Protein AF-A0A6A6ILW3-F1 (afdb_monomer)

Radius of gyration: 18.03 Å; Cα contacts (8 Å, |Δi|>4): 112; chains: 1; bounding box: 40×46×49 Å

Structure (mmCIF, N/CA/C/O backbone):
data_AF-A0A6A6ILW3-F1
#
_entry.id   AF-A0A6A6ILW3-F1
#
loop_
_atom_site.group_PDB
_atom_site.id
_atom_site.type_symbol
_atom_site.label_atom_id
_atom_site.label_alt_id
_atom_site.label_comp_id
_atom_site.label_asym_id
_atom_site.label_entity_id
_atom_site.label_seq_id
_atom_site.pdbx_PDB_ins_code
_atom_site.Cartn_x
_atom_site.Cartn_y
_atom_site.Cartn_z
_atom_site.occupancy
_atom_site.B_iso_or_equiv
_atom_site.auth_seq_id
_atom_site.auth_comp_id
_atom_site.auth_asym_id
_atom_site.auth_atom_id
_atom_site.pdbx_PDB_model_num
ATOM 1 N N . MET A 1 1 ? -18.120 23.545 0.508 1.00 64.06 1 MET A N 1
ATOM 2 C CA . MET A 1 1 ? -16.736 23.436 -0.009 1.00 64.06 1 MET A CA 1
ATOM 3 C C . MET A 1 1 ? -15.734 23.088 1.098 1.00 64.06 1 MET A C 1
ATOM 5 O O . MET A 1 1 ? -15.061 22.079 0.953 1.00 64.06 1 MET A O 1
ATOM 9 N N . ALA A 1 2 ? -15.693 23.820 2.222 1.00 67.75 2 ALA A N 1
ATOM 10 C CA . ALA A 1 2 ? -14.772 23.550 3.342 1.00 67.75 2 ALA A CA 1
ATOM 11 C C . ALA A 1 2 ? -14.897 22.137 3.959 1.00 67.75 2 ALA A C 1
ATOM 13 O O . ALA A 1 2 ? -13.891 21.455 4.116 1.00 67.75 2 ALA A O 1
ATOM 14 N N . LEU A 1 3 ? -16.120 21.648 4.215 1.00 69.56 3 LEU A N 1
ATOM 15 C CA . LEU A 1 3 ? -16.344 20.302 4.776 1.00 69.56 3 LEU A CA 1
ATOM 16 C C . LEU A 1 3 ? -15.754 19.183 3.898 1.00 69.56 3 LEU A C 1
ATOM 18 O O . LEU A 1 3 ? -15.078 18.291 4.391 1.00 69.56 3 LEU A O 1
ATOM 22 N N . GLN A 1 4 ? -15.919 19.276 2.577 1.00 69.06 4 GLN A N 1
ATOM 23 C CA . GLN A 1 4 ? -15.395 18.284 1.631 1.00 69.06 4 GLN A CA 1
ATOM 24 C C . GLN A 1 4 ? -13.858 18.278 1.564 1.00 69.06 4 GLN A C 1
ATOM 26 O O . GLN A 1 4 ? -13.253 17.262 1.228 1.00 69.06 4 GLN A O 1
ATOM 31 N N . GLN A 1 5 ? -13.213 19.405 1.869 1.00 71.06 5 GLN A N 1
ATOM 32 C CA . GLN A 1 5 ? -11.758 19.495 1.948 1.00 71.06 5 GLN A CA 1
ATOM 33 C C . GLN A 1 5 ? -11.234 18.832 3.227 1.00 71.06 5 GLN A C 1
ATOM 35 O O . GLN A 1 5 ? -10.249 18.099 3.161 1.00 71.06 5 GLN A O 1
ATOM 40 N N . THR A 1 6 ? -11.927 19.012 4.354 1.00 83.69 6 THR A N 1
ATOM 41 C CA . THR A 1 6 ? -11.611 18.338 5.621 1.00 83.69 6 THR A CA 1
ATOM 42 C C . THR A 1 6 ? -11.722 16.819 5.491 1.00 83.69 6 THR A C 1
ATOM 44 O O . THR A 1 6 ? -10.810 16.112 5.910 1.00 83.69 6 THR A O 1
ATOM 47 N N . GLU A 1 7 ? -12.759 16.320 4.813 1.00 83.69 7 GLU A N 1
ATOM 48 C CA . GLU A 1 7 ? -12.925 14.888 4.512 1.00 83.69 7 GLU A CA 1
ATOM 49 C C . GLU A 1 7 ? -11.784 14.337 3.640 1.00 83.69 7 GLU A C 1
ATOM 51 O O . GLU A 1 7 ? -11.180 13.309 3.945 1.00 83.69 7 GLU A O 1
ATOM 56 N N . LYS A 1 8 ? -11.402 15.044 2.567 1.00 86.31 8 LYS A N 1
ATOM 57 C CA . LYS A 1 8 ? -10.280 14.620 1.707 1.00 86.31 8 LYS A CA 1
ATOM 58 C C . LYS A 1 8 ? -8.962 14.555 2.475 1.00 86.31 8 LYS A C 1
ATOM 60 O O . LYS A 1 8 ? -8.232 13.572 2.361 1.00 86.31 8 LYS A O 1
ATOM 65 N N . LEU A 1 9 ? -8.662 15.587 3.263 1.00 91.25 9 LEU A N 1
ATOM 66 C CA . LEU A 1 9 ? -7.475 15.615 4.118 1.00 91.25 9 LEU A CA 1
ATOM 67 C C . LEU A 1 9 ? -7.523 14.496 5.160 1.00 91.25 9 LEU A C 1
ATOM 69 O O . LEU A 1 9 ? -6.494 13.881 5.441 1.00 91.25 9 LEU A O 1
ATOM 73 N N . HIS A 1 10 ? -8.714 14.183 5.677 1.00 91.56 10 HIS A N 1
ATOM 74 C CA . HIS A 1 10 ? -8.915 13.061 6.575 1.00 91.56 10 HIS A CA 1
ATOM 75 C C . HIS A 1 10 ? -8.514 11.739 5.903 1.00 91.56 10 HIS A C 1
ATOM 77 O O . HIS A 1 10 ? -7.642 11.043 6.423 1.00 91.56 10 HIS A O 1
ATOM 83 N N . HIS A 1 11 ? -9.048 11.416 4.725 1.00 91.06 11 HIS A N 1
ATOM 84 C CA . HIS A 1 11 ? -8.705 10.169 4.035 1.00 91.06 11 HIS A CA 1
ATOM 85 C C . HIS A 1 11 ? -7.231 10.096 3.620 1.00 91.06 11 HIS A C 1
ATOM 87 O O . HIS A 1 11 ? -6.593 9.070 3.839 1.00 91.06 11 HIS A O 1
ATOM 93 N N . LEU A 1 12 ? -6.650 11.181 3.098 1.00 93.19 12 LEU A N 1
ATOM 94 C CA . LEU A 1 12 ? -5.229 11.208 2.729 1.00 93.19 12 LEU A CA 1
ATOM 95 C C . LEU A 1 12 ? -4.319 10.968 3.936 1.00 93.19 12 LEU A C 1
ATOM 97 O O . LEU A 1 12 ? -3.371 10.188 3.857 1.00 93.19 12 LEU A O 1
ATOM 101 N N . TYR A 1 13 ? -4.633 11.591 5.073 1.00 96.31 13 TYR A N 1
ATOM 102 C CA . TYR A 1 13 ? -3.889 11.354 6.302 1.00 96.31 13 TYR A CA 1
ATOM 103 C C . TYR A 1 13 ? -4.077 9.919 6.815 1.00 96.31 13 TYR A C 1
ATOM 105 O O . TYR A 1 13 ? -3.120 9.319 7.296 1.00 96.31 13 TYR A O 1
ATOM 113 N N . THR A 1 14 ? -5.264 9.323 6.649 1.00 96.44 14 THR A N 1
ATOM 114 C CA . THR A 1 14 ? -5.495 7.900 6.955 1.00 96.44 14 THR A CA 1
ATOM 115 C C . THR A 1 14 ? -4.605 6.989 6.109 1.00 96.44 14 THR A C 1
ATOM 117 O O . THR A 1 14 ? -3.953 6.105 6.659 1.00 96.44 14 THR A O 1
ATOM 120 N N . LEU A 1 15 ? -4.530 7.220 4.793 1.00 95.31 15 LEU A N 1
ATOM 121 C CA . LEU A 1 15 ? -3.664 6.449 3.892 1.00 95.31 15 LEU A CA 1
ATOM 122 C C . LEU A 1 15 ? -2.189 6.582 4.285 1.00 95.31 15 LEU A C 1
ATOM 124 O O . LEU A 1 15 ? -1.468 5.588 4.350 1.00 95.31 15 LEU A O 1
ATOM 128 N N . TYR A 1 16 ? -1.752 7.795 4.628 1.00 96.19 16 TYR A N 1
ATOM 129 C CA . TYR A 1 16 ? -0.412 8.012 5.167 1.00 96.19 16 TYR A CA 1
ATOM 130 C C . TYR A 1 16 ? -0.172 7.196 6.446 1.00 96.19 16 TYR A C 1
ATOM 132 O O . TYR A 1 16 ? 0.848 6.513 6.547 1.00 96.19 16 TYR A O 1
ATOM 140 N N . LEU A 1 17 ? -1.109 7.223 7.402 1.00 97.56 17 LEU A N 1
ATOM 141 C CA . LEU A 1 17 ? -0.987 6.499 8.668 1.00 97.56 17 LEU A CA 1
ATOM 142 C C . LEU A 1 17 ? -0.904 4.981 8.489 1.00 97.56 17 LEU A C 1
ATOM 144 O O . LEU A 1 17 ? -0.173 4.353 9.255 1.00 97.56 17 LEU A O 1
ATOM 148 N N . PHE A 1 18 ? -1.579 4.407 7.485 1.00 97.62 18 PHE A N 1
ATOM 149 C CA . PHE A 1 18 ? -1.435 2.985 7.155 1.00 97.62 18 PHE A CA 1
ATOM 150 C C . PHE A 1 18 ? 0.019 2.624 6.848 1.00 97.62 18 PHE A C 1
ATOM 152 O O . PHE A 1 18 ? 0.523 1.657 7.405 1.00 97.62 18 PHE A O 1
ATOM 159 N N . THR A 1 19 ? 0.702 3.441 6.042 1.00 96.81 19 THR A N 1
ATOM 160 C CA . THR A 1 19 ? 2.069 3.163 5.559 1.00 96.81 19 THR A CA 1
ATOM 161 C C . THR A 1 19 ? 3.185 3.808 6.384 1.00 96.81 19 THR A C 1
ATOM 163 O O . THR A 1 19 ? 4.363 3.634 6.080 1.00 96.81 19 THR A O 1
ATOM 166 N N . LYS A 1 20 ? 2.855 4.596 7.417 1.00 96.12 20 LYS A N 1
ATOM 167 C CA . LYS A 1 20 ? 3.811 5.473 8.118 1.00 96.12 20 LYS A CA 1
ATOM 168 C C . LYS A 1 20 ? 5.032 4.727 8.668 1.00 96.12 20 LYS A C 1
ATOM 170 O O . LYS A 1 20 ? 6.140 5.258 8.593 1.00 96.12 20 LYS A O 1
ATOM 175 N N . SER A 1 21 ? 4.844 3.537 9.245 1.00 94.12 21 SER A N 1
ATOM 176 C CA . SER A 1 21 ? 5.957 2.721 9.759 1.00 94.12 21 SER A CA 1
ATOM 177 C C . SER A 1 21 ? 6.868 2.213 8.645 1.00 94.12 21 SER A C 1
ATOM 179 O O . SER A 1 21 ? 8.069 2.056 8.851 1.00 94.12 21 SER A O 1
ATOM 181 N N . ASP A 1 22 ? 6.300 2.026 7.459 1.00 94.38 22 ASP A N 1
ATOM 182 C CA . ASP A 1 22 ? 6.896 1.249 6.379 1.00 94.38 22 ASP A CA 1
ATOM 183 C C . ASP A 1 22 ? 7.645 2.117 5.373 1.00 94.38 22 ASP A C 1
ATOM 185 O O . ASP A 1 22 ? 8.391 1.619 4.532 1.00 94.38 22 ASP A O 1
ATOM 189 N N . ILE A 1 23 ? 7.536 3.442 5.511 1.00 90.00 23 ILE A N 1
ATOM 190 C CA . ILE A 1 23 ? 8.342 4.399 4.750 1.00 90.00 23 ILE A CA 1
ATOM 191 C C . ILE A 1 23 ? 9.833 4.067 4.893 1.00 90.00 23 ILE A C 1
ATOM 193 O O . ILE A 1 23 ? 10.562 4.038 3.903 1.00 90.00 23 ILE A O 1
ATOM 197 N N . LYS A 1 24 ? 10.286 3.789 6.121 1.00 86.94 24 LYS A N 1
ATOM 198 C CA . LYS A 1 24 ? 11.698 3.494 6.401 1.00 86.94 24 LYS A CA 1
ATOM 199 C C . LYS A 1 24 ? 12.057 2.027 6.183 1.00 86.94 24 LYS A C 1
ATOM 201 O O . LYS A 1 24 ? 13.183 1.751 5.787 1.00 86.94 24 LYS A O 1
ATOM 206 N N . THR A 1 25 ? 11.139 1.103 6.461 1.00 89.56 25 THR A N 1
ATOM 207 C CA . THR A 1 25 ? 11.435 -0.339 6.458 1.00 89.56 25 THR A CA 1
ATOM 208 C C . THR A 1 25 ? 11.164 -1.014 5.116 1.00 89.56 25 THR A C 1
ATOM 210 O O . THR A 1 25 ? 11.788 -2.028 4.830 1.00 89.56 25 THR A O 1
ATOM 213 N N . VAL A 1 26 ? 10.284 -0.454 4.280 1.00 90.44 26 VAL A N 1
ATOM 214 C CA . VAL A 1 26 ? 9.881 -1.040 2.993 1.00 90.44 26 VAL A CA 1
ATOM 215 C C . VAL A 1 26 ? 10.143 -0.076 1.844 1.00 90.44 26 VAL A C 1
ATOM 217 O O . VAL A 1 26 ? 10.926 -0.391 0.954 1.00 90.44 26 VAL A O 1
ATOM 220 N N . ILE A 1 27 ? 9.539 1.116 1.863 1.00 87.75 27 ILE A N 1
ATOM 221 C CA . ILE A 1 27 ? 9.576 2.027 0.708 1.00 87.75 27 ILE A CA 1
ATOM 222 C C . ILE A 1 27 ? 11.012 2.461 0.404 1.00 87.75 27 ILE A C 1
ATOM 224 O O . ILE A 1 27 ? 11.453 2.362 -0.739 1.00 87.75 27 ILE A O 1
ATOM 228 N N . PHE A 1 28 ? 11.761 2.910 1.414 1.00 87.69 28 PHE A N 1
ATOM 229 C CA . PHE A 1 28 ? 13.135 3.361 1.210 1.00 87.69 28 PHE A CA 1
ATOM 230 C C . PHE A 1 28 ? 14.056 2.248 0.661 1.00 87.69 28 PHE A C 1
ATOM 232 O O . PHE A 1 28 ? 14.654 2.473 -0.394 1.00 87.69 28 PHE A O 1
ATOM 239 N N . PRO A 1 29 ? 14.135 1.040 1.262 1.00 88.75 29 PRO A N 1
ATOM 240 C CA . PRO A 1 29 ? 14.913 -0.062 0.690 1.00 88.75 29 PRO A CA 1
ATOM 241 C C . PRO A 1 29 ? 14.497 -0.446 -0.735 1.00 88.75 29 PRO A C 1
ATOM 243 O O . PRO A 1 29 ? 15.360 -0.674 -1.579 1.00 88.75 29 PRO A O 1
ATOM 246 N N . GLN A 1 30 ? 13.193 -0.470 -1.029 1.00 89.19 30 GLN A N 1
ATOM 247 C CA . GLN A 1 30 ? 12.680 -0.794 -2.364 1.00 89.19 30 GLN A CA 1
ATOM 248 C C . GLN A 1 30 ? 13.096 0.250 -3.409 1.00 89.19 30 GLN A C 1
ATOM 250 O O . GLN A 1 30 ? 13.501 -0.112 -4.511 1.00 89.19 30 GLN A O 1
ATOM 255 N N . ILE A 1 31 ? 13.069 1.542 -3.065 1.00 85.69 31 ILE A N 1
ATOM 256 C CA . ILE A 1 31 ? 13.552 2.608 -3.955 1.00 85.69 31 ILE A CA 1
ATOM 257 C C . ILE A 1 31 ? 15.055 2.462 -4.203 1.00 85.69 31 ILE A C 1
ATOM 259 O O . ILE A 1 31 ? 15.486 2.532 -5.351 1.00 85.69 31 ILE A O 1
ATOM 263 N N . VAL A 1 32 ? 15.857 2.219 -3.161 1.00 88.06 32 VAL A N 1
ATOM 264 C CA . VAL A 1 32 ? 17.308 2.004 -3.308 1.00 88.06 32 VAL A CA 1
ATOM 265 C C . VAL A 1 32 ? 17.589 0.805 -4.219 1.00 88.06 32 VAL A C 1
ATOM 267 O O . VAL A 1 32 ? 18.418 0.901 -5.124 1.00 88.06 32 VAL A O 1
ATOM 270 N N . PHE A 1 33 ? 16.860 -0.296 -4.034 1.00 86.44 33 PHE A N 1
ATOM 271 C CA . PHE A 1 33 ? 16.968 -1.481 -4.879 1.00 86.44 33 PHE A CA 1
ATOM 272 C C . PHE A 1 33 ? 16.569 -1.204 -6.337 1.00 86.44 33 PHE A C 1
ATOM 274 O O . PHE A 1 33 ? 17.267 -1.629 -7.259 1.00 86.44 33 PHE A O 1
ATOM 281 N N . ALA A 1 34 ? 15.489 -0.451 -6.563 1.00 83.69 34 ALA A N 1
ATOM 282 C CA . ALA A 1 34 ? 15.041 -0.064 -7.898 1.00 83.69 34 ALA A CA 1
ATOM 283 C C . ALA A 1 34 ? 16.062 0.838 -8.609 1.00 83.69 34 ALA A C 1
ATOM 285 O O . ALA A 1 34 ? 16.346 0.630 -9.787 1.00 83.69 34 ALA A O 1
ATOM 286 N N . ILE A 1 35 ? 16.656 1.796 -7.888 1.00 82.94 35 ILE A N 1
ATOM 287 C CA . ILE A 1 35 ? 17.749 2.636 -8.394 1.00 82.94 35 ILE A CA 1
ATOM 288 C C . ILE A 1 35 ? 18.942 1.758 -8.774 1.00 82.94 35 ILE A C 1
ATOM 290 O O . ILE A 1 35 ? 19.424 1.840 -9.900 1.00 82.94 35 ILE A O 1
ATOM 294 N N . SER A 1 36 ? 19.389 0.885 -7.866 1.00 84.56 36 SER A N 1
ATOM 295 C CA . SER A 1 36 ? 20.507 -0.026 -8.127 1.00 84.56 36 SER A CA 1
ATOM 296 C C . SER A 1 36 ? 20.250 -0.883 -9.368 1.00 84.56 36 SER A C 1
ATOM 298 O O . SER A 1 36 ? 21.082 -0.908 -10.269 1.00 84.56 36 SER A O 1
ATOM 300 N N . SER A 1 37 ? 19.058 -1.475 -9.478 1.00 81.50 37 SER A N 1
ATOM 301 C CA . SER A 1 37 ? 18.645 -2.278 -10.634 1.00 81.50 37 SER A CA 1
ATOM 302 C C . SER A 1 37 ? 18.583 -1.471 -11.934 1.00 81.50 37 SER A C 1
ATOM 304 O O . SER A 1 37 ? 18.859 -2.002 -13.005 1.00 81.50 37 SER A O 1
ATOM 306 N N . ALA A 1 38 ? 18.234 -0.184 -11.877 1.00 75.81 38 ALA A N 1
ATOM 307 C CA . ALA A 1 38 ? 18.252 0.675 -13.056 1.00 75.81 38 ALA A CA 1
ATOM 308 C C . ALA A 1 38 ? 19.684 0.935 -13.555 1.00 75.81 38 ALA A C 1
ATOM 310 O O . ALA A 1 38 ? 19.904 0.946 -14.763 1.00 75.81 38 ALA A O 1
ATOM 311 N N . PHE A 1 39 ? 20.653 1.096 -12.646 1.00 74.69 39 PHE A N 1
ATOM 312 C CA . PHE A 1 39 ? 22.057 1.348 -12.993 1.00 74.69 39 PHE A CA 1
ATOM 313 C C . PHE A 1 39 ? 22.837 0.092 -13.391 1.00 74.69 39 PHE A C 1
ATOM 315 O O . PHE A 1 39 ? 23.758 0.183 -14.197 1.00 74.69 39 PHE A O 1
ATOM 322 N N . THR A 1 40 ? 22.495 -1.073 -12.841 1.00 78.56 40 THR A N 1
ATOM 323 C CA . THR A 1 40 ? 23.206 -2.333 -13.120 1.00 78.56 40 THR A CA 1
ATOM 324 C C . THR A 1 40 ? 22.616 -3.123 -14.286 1.00 78.56 40 THR A C 1
ATOM 326 O O . THR A 1 40 ? 23.139 -4.177 -14.631 1.00 78.56 40 THR A O 1
ATOM 329 N N . GLY A 1 41 ? 21.512 -2.654 -14.877 1.00 71.31 41 GLY A N 1
ATOM 330 C CA . GLY A 1 41 ? 20.727 -3.426 -15.844 1.00 71.31 41 GLY A CA 1
ATOM 331 C C . GLY A 1 41 ? 19.756 -4.421 -15.192 1.00 71.31 41 GLY A C 1
ATOM 332 O O . GLY A 1 41 ? 18.916 -4.989 -15.890 1.00 71.31 41 GLY A O 1
ATOM 333 N N . GLY A 1 42 ? 19.790 -4.567 -13.863 1.00 75.88 42 GLY A N 1
ATOM 334 C CA . GLY A 1 42 ? 18.872 -5.405 -13.095 1.00 75.88 42 GLY A CA 1
ATOM 335 C C . GLY A 1 42 ? 19.042 -6.885 -13.433 1.00 75.88 42 GLY A C 1
ATOM 336 O O . GLY A 1 42 ? 20.154 -7.357 -13.637 1.00 75.88 42 GLY A O 1
ATOM 337 N N . PHE A 1 43 ? 17.929 -7.617 -13.511 1.00 70.69 43 PHE A N 1
ATOM 338 C CA . PHE A 1 43 ? 17.906 -9.033 -13.909 1.00 70.69 43 PHE A CA 1
ATOM 339 C C . PHE A 1 43 ? 17.671 -9.235 -15.416 1.00 70.69 43 PHE A C 1
ATOM 341 O O . PHE A 1 43 ? 17.136 -10.264 -15.822 1.00 70.69 43 PHE A O 1
ATOM 348 N N . ARG A 1 44 ? 18.001 -8.238 -16.245 1.00 69.94 44 ARG A N 1
ATOM 349 C CA . ARG A 1 44 ? 17.847 -8.340 -17.702 1.00 69.94 44 ARG A CA 1
ATOM 350 C C . ARG A 1 44 ? 18.949 -9.199 -18.304 1.00 69.94 44 ARG A C 1
ATOM 352 O O . ARG A 1 44 ? 20.070 -9.227 -17.793 1.00 69.94 44 ARG A O 1
ATOM 359 N N . ALA A 1 45 ? 18.638 -9.864 -19.411 1.00 69.69 45 ALA A N 1
ATOM 360 C CA . ALA A 1 45 ? 19.664 -10.537 -20.189 1.00 69.69 45 ALA A CA 1
ATOM 361 C C . ALA A 1 45 ? 20.602 -9.487 -20.839 1.00 69.69 45 ALA A C 1
ATOM 363 O O . ALA A 1 45 ? 20.154 -8.373 -21.133 1.00 69.69 45 ALA A O 1
ATOM 364 N N . PRO A 1 46 ? 21.905 -9.779 -21.031 1.00 64.88 46 PRO A N 1
ATOM 365 C CA . PRO A 1 46 ? 22.877 -8.804 -21.544 1.00 64.88 46 PRO A CA 1
ATOM 366 C C . PRO A 1 46 ? 22.494 -8.173 -22.893 1.00 64.88 46 PRO A C 1
ATOM 368 O O . PRO A 1 46 ? 22.835 -7.028 -23.172 1.00 64.88 46 PRO A O 1
ATOM 371 N N . ASP A 1 47 ? 21.759 -8.914 -23.714 1.00 70.69 47 ASP A N 1
ATOM 372 C CA . ASP A 1 47 ? 21.218 -8.541 -25.020 1.00 70.69 47 ASP A CA 1
ATOM 373 C C . ASP A 1 47 ? 20.000 -7.598 -24.953 1.00 70.69 47 ASP A C 1
ATOM 375 O O . ASP A 1 47 ? 19.652 -6.963 -25.948 1.00 70.69 47 ASP A O 1
ATOM 379 N N . GLU A 1 48 ? 19.388 -7.428 -23.779 1.00 66.12 48 GLU A N 1
ATOM 380 C CA . GLU A 1 48 ? 18.242 -6.536 -23.549 1.00 66.12 48 GLU A CA 1
ATOM 381 C C . GLU A 1 48 ? 18.636 -5.163 -22.975 1.00 66.12 48 GLU A C 1
ATOM 383 O O . GLU A 1 48 ? 17.770 -4.304 -22.756 1.00 66.12 48 GLU A O 1
ATOM 388 N N . ILE A 1 49 ? 19.930 -4.926 -22.722 1.00 62.94 49 ILE A N 1
ATOM 389 C CA . ILE A 1 49 ? 20.428 -3.655 -22.184 1.00 62.94 49 ILE A CA 1
ATOM 390 C C . ILE A 1 49 ? 20.358 -2.588 -23.284 1.00 62.94 49 ILE A C 1
ATOM 392 O O . ILE A 1 49 ? 21.272 -2.403 -24.084 1.00 62.94 49 ILE A O 1
ATOM 396 N N . ARG A 1 50 ? 19.237 -1.867 -23.333 1.00 61.50 50 ARG A N 1
ATOM 397 C CA . ARG A 1 50 ? 19.081 -0.667 -24.160 1.00 61.50 50 ARG A CA 1
ATOM 398 C C . ARG A 1 50 ? 19.666 0.543 -23.441 1.00 61.50 50 ARG A C 1
ATOM 400 O O . ARG A 1 50 ? 19.345 0.769 -22.277 1.00 61.50 50 ARG A O 1
ATOM 407 N N . ASP A 1 51 ? 20.442 1.353 -24.160 1.00 61.84 51 ASP A N 1
ATOM 408 C CA . ASP A 1 51 ? 20.857 2.678 -23.692 1.00 61.84 51 ASP A CA 1
ATOM 409 C C . ASP A 1 51 ? 19.614 3.576 -23.584 1.00 61.84 51 ASP A C 1
ATOM 411 O O . ASP A 1 51 ? 19.027 4.008 -24.580 1.00 61.84 51 ASP A O 1
ATOM 415 N N . GLN A 1 52 ? 19.121 3.744 -22.361 1.00 62.88 52 GLN A N 1
ATOM 416 C CA . GLN A 1 52 ? 17.914 4.500 -22.059 1.00 62.88 52 GLN A CA 1
ATOM 417 C C . GLN A 1 52 ? 18.318 5.781 -21.329 1.00 62.88 52 GLN A C 1
ATOM 419 O O . GLN A 1 52 ? 18.832 5.742 -20.215 1.00 62.88 52 GLN A O 1
ATOM 424 N N . GLY A 1 53 ? 18.082 6.931 -21.969 1.00 63.75 53 GLY A N 1
ATOM 425 C CA . GLY A 1 53 ? 18.456 8.242 -21.434 1.00 63.75 53 GLY A CA 1
ATOM 426 C C . GLY A 1 53 ? 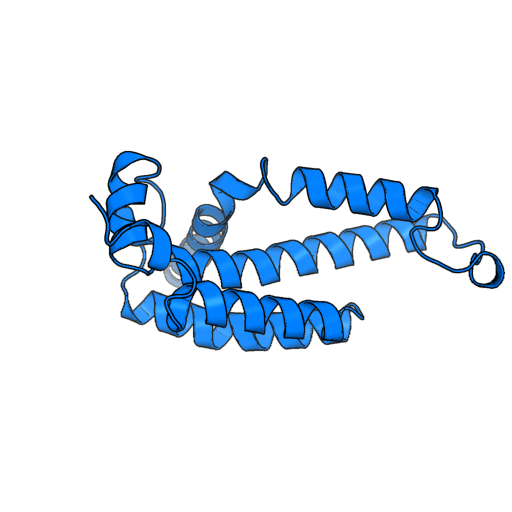17.813 8.574 -20.077 1.00 63.75 53 GLY A C 1
ATOM 427 O O . GLY A 1 53 ? 16.811 7.990 -19.671 1.00 63.75 53 GLY A O 1
ATOM 428 N N . GLN A 1 54 ? 18.354 9.578 -19.382 1.00 62.97 54 GLN A N 1
ATOM 429 C CA . GLN A 1 54 ? 18.015 9.932 -17.989 1.00 62.97 54 GLN A CA 1
ATOM 430 C C . GLN A 1 54 ? 16.509 10.126 -17.701 1.00 62.97 54 GLN A C 1
ATOM 432 O O . GLN A 1 54 ? 16.036 9.771 -16.621 1.00 62.97 54 GLN A O 1
ATOM 437 N N . GLY A 1 55 ? 15.728 10.640 -18.660 1.00 66.94 55 GLY A N 1
ATOM 438 C CA . GLY A 1 55 ? 14.274 10.800 -18.508 1.00 66.94 55 GLY A CA 1
ATOM 439 C C . GLY A 1 55 ? 13.520 9.474 -18.329 1.00 66.94 55 GLY A C 1
ATOM 440 O O . GLY A 1 55 ? 12.507 9.423 -17.630 1.00 66.94 55 GLY A O 1
ATOM 441 N N . PHE A 1 56 ? 14.043 8.382 -18.892 1.00 73.88 56 PHE A N 1
ATOM 442 C CA . PHE A 1 56 ? 13.492 7.041 -18.711 1.00 73.88 56 PHE A CA 1
ATOM 443 C C . PHE A 1 56 ? 13.674 6.546 -17.268 1.00 73.88 56 PHE A C 1
ATOM 445 O O . PHE A 1 56 ? 12.748 5.974 -16.691 1.00 73.88 56 PHE A O 1
ATOM 452 N N . ALA A 1 57 ? 14.830 6.822 -16.655 1.00 76.56 57 ALA A N 1
ATOM 453 C CA . ALA A 1 57 ? 15.133 6.406 -15.286 1.00 76.56 57 ALA A CA 1
ATOM 454 C C . ALA A 1 57 ? 14.186 7.054 -14.263 1.00 76.56 57 ALA A C 1
ATOM 456 O O . ALA A 1 57 ? 13.650 6.368 -13.394 1.00 76.56 57 ALA A O 1
ATOM 457 N N . PHE A 1 58 ? 13.903 8.355 -14.399 1.00 82.25 58 PHE A N 1
ATOM 458 C CA . PHE A 1 58 ? 12.959 9.039 -13.509 1.00 82.25 58 PHE A CA 1
ATOM 459 C C . PHE A 1 58 ? 11.541 8.462 -13.617 1.00 82.25 58 PHE A C 1
ATOM 461 O O . PHE A 1 58 ? 10.907 8.170 -12.603 1.00 82.25 58 PHE A O 1
ATOM 468 N N . ALA A 1 59 ? 11.053 8.241 -14.842 1.00 84.62 59 ALA A N 1
ATOM 469 C CA . ALA A 1 59 ? 9.736 7.651 -15.061 1.00 84.62 59 ALA A CA 1
ATOM 470 C C . ALA A 1 59 ? 9.643 6.223 -14.495 1.00 84.62 59 ALA A C 1
ATOM 472 O O . ALA A 1 59 ? 8.621 5.860 -13.912 1.00 84.62 59 ALA A O 1
ATOM 473 N N . ALA A 1 60 ? 10.705 5.422 -14.627 1.00 82.62 60 ALA A N 1
ATOM 474 C CA . ALA A 1 60 ? 10.773 4.081 -14.051 1.00 82.62 60 ALA A C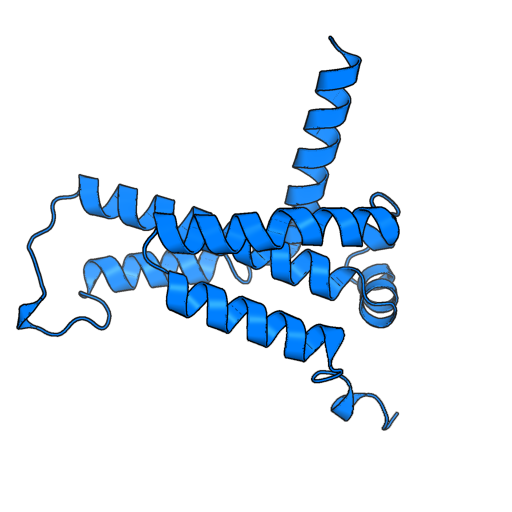A 1
ATOM 475 C C . ALA A 1 60 ? 10.721 4.113 -12.514 1.00 82.62 60 ALA A C 1
ATOM 477 O O . ALA A 1 60 ? 9.951 3.364 -11.914 1.00 82.62 60 ALA A O 1
ATOM 478 N N . LEU A 1 61 ? 11.466 5.023 -11.878 1.00 84.75 61 LEU A N 1
ATOM 479 C CA . LEU A 1 61 ? 11.449 5.194 -10.423 1.00 84.75 61 LEU A CA 1
ATOM 480 C C . LEU A 1 61 ? 10.091 5.673 -9.909 1.00 84.75 61 LEU A C 1
ATOM 482 O O . LEU A 1 61 ? 9.596 5.145 -8.916 1.00 84.75 61 LEU A O 1
ATOM 486 N N . ALA A 1 62 ? 9.454 6.622 -10.598 1.00 89.44 62 ALA A N 1
ATOM 487 C CA . ALA A 1 62 ? 8.120 7.093 -10.239 1.00 89.44 62 ALA A CA 1
ATOM 488 C C . ALA A 1 62 ? 7.072 5.971 -10.340 1.00 89.44 62 ALA A C 1
ATOM 490 O O . ALA A 1 62 ? 6.251 5.810 -9.437 1.00 89.44 62 ALA A O 1
ATOM 491 N N . LYS A 1 63 ? 7.132 5.153 -11.402 1.00 90.31 63 LYS A N 1
ATOM 492 C CA . LYS A 1 63 ? 6.274 3.968 -11.563 1.00 90.31 63 LYS A CA 1
ATOM 493 C C . LYS A 1 63 ? 6.498 2.945 -10.451 1.00 90.31 63 LYS A C 1
ATOM 495 O O . LYS A 1 63 ? 5.524 2.471 -9.874 1.00 90.31 63 LYS A O 1
ATOM 500 N N . ALA A 1 64 ? 7.756 2.640 -10.126 1.00 88.94 64 ALA A N 1
ATOM 501 C CA . ALA A 1 64 ? 8.100 1.708 -9.055 1.00 88.94 64 ALA A CA 1
ATOM 502 C C . ALA A 1 64 ? 7.612 2.212 -7.688 1.00 88.94 64 ALA A C 1
ATOM 504 O O . ALA A 1 64 ? 6.970 1.465 -6.957 1.00 88.94 64 ALA A O 1
ATOM 505 N N . ALA A 1 65 ? 7.838 3.489 -7.367 1.00 90.75 65 ALA A N 1
ATOM 506 C CA . ALA A 1 65 ? 7.388 4.089 -6.113 1.00 90.75 65 ALA A CA 1
ATOM 507 C C . ALA A 1 65 ? 5.856 4.080 -5.979 1.00 90.75 65 ALA A C 1
ATOM 509 O O . ALA A 1 65 ? 5.338 3.724 -4.921 1.00 90.75 65 ALA A O 1
ATOM 510 N N . LEU A 1 66 ? 5.130 4.418 -7.054 1.00 93.44 66 LEU A N 1
ATOM 511 C CA . LEU A 1 66 ? 3.668 4.340 -7.084 1.00 93.44 66 LEU A CA 1
ATOM 512 C C . LEU A 1 66 ? 3.186 2.903 -6.862 1.00 93.44 66 LEU A C 1
ATOM 514 O O . LEU A 1 66 ? 2.307 2.672 -6.035 1.00 93.44 66 LEU A O 1
ATOM 518 N N . TRP A 1 67 ? 3.773 1.946 -7.584 1.00 94.94 67 TRP A N 1
ATOM 519 C CA . TRP A 1 67 ? 3.414 0.536 -7.479 1.00 94.94 67 TRP A CA 1
ATOM 520 C C . TRP A 1 67 ? 3.637 -0.006 -6.066 1.00 94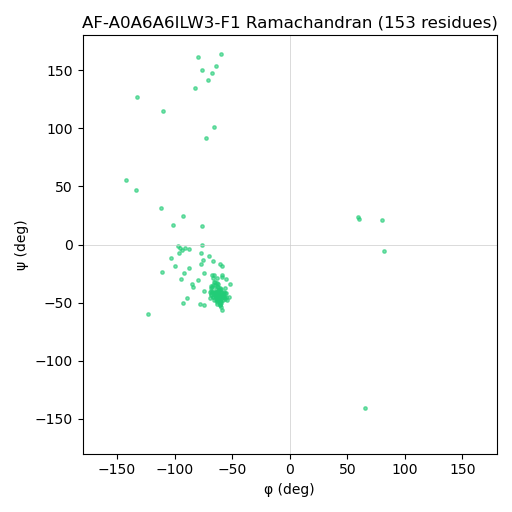.94 67 TRP A C 1
ATOM 522 O O . TRP A 1 67 ? 2.699 -0.545 -5.486 1.00 94.94 67 TRP A O 1
ATOM 532 N N . VAL A 1 68 ? 4.825 0.220 -5.487 1.00 94.12 68 VAL A N 1
ATOM 533 C CA . VAL A 1 68 ? 5.157 -0.181 -4.109 1.00 94.12 68 VAL A CA 1
ATOM 534 C C . VAL A 1 68 ? 4.180 0.434 -3.115 1.00 94.12 68 VAL A C 1
ATOM 536 O O . VAL A 1 68 ? 3.701 -0.257 -2.225 1.00 94.12 68 VAL A O 1
ATOM 539 N N . TRP A 1 69 ? 3.860 1.723 -3.242 1.00 95.50 69 TRP A N 1
ATOM 540 C CA . TRP A 1 69 ? 2.976 2.378 -2.281 1.00 95.50 69 TRP A CA 1
ATOM 541 C C . TRP A 1 69 ? 1.538 1.841 -2.341 1.00 95.50 69 TRP A C 1
ATOM 543 O O . TRP A 1 69 ? 0.927 1.609 -1.298 1.00 95.50 69 TRP A O 1
ATOM 553 N N . VAL A 1 70 ? 1.002 1.589 -3.540 1.00 96.38 70 VAL A N 1
ATOM 554 C CA . VAL A 1 70 ? -0.359 1.052 -3.705 1.00 96.38 70 VAL A CA 1
ATOM 555 C C . VAL A 1 70 ? -0.461 -0.395 -3.213 1.00 96.38 70 VAL A C 1
ATOM 557 O O . VAL A 1 70 ? -1.421 -0.731 -2.519 1.00 96.38 70 VAL A O 1
ATOM 560 N N . THR A 1 71 ? 0.512 -1.255 -3.523 1.00 96.62 71 THR A N 1
ATOM 561 C CA . THR A 1 71 ? 0.514 -2.643 -3.026 1.00 96.62 71 THR A CA 1
ATOM 562 C C . THR A 1 71 ? 0.722 -2.695 -1.512 1.00 96.62 71 THR A C 1
ATOM 564 O O . THR A 1 71 ? 0.042 -3.457 -0.827 1.00 96.62 71 THR A O 1
ATOM 567 N N . LEU A 1 72 ? 1.556 -1.812 -0.960 1.00 96.56 72 LEU A N 1
ATOM 568 C CA . LEU A 1 72 ? 1.752 -1.669 0.482 1.00 96.56 72 LEU A CA 1
ATOM 569 C C . LEU A 1 72 ? 0.494 -1.181 1.211 1.00 96.56 72 LEU A C 1
ATOM 571 O O . LEU A 1 72 ? 0.263 -1.570 2.351 1.00 96.56 72 LEU A O 1
ATOM 575 N N . LEU A 1 73 ? -0.340 -0.349 0.579 1.00 97.69 73 LEU A N 1
ATOM 576 C CA . LEU A 1 73 ? -1.647 0.011 1.133 1.00 97.69 73 LEU A CA 1
ATOM 577 C C . LEU A 1 73 ? -2.584 -1.201 1.210 1.00 97.69 73 LEU A C 1
ATOM 579 O O . LEU A 1 73 ? -3.265 -1.365 2.220 1.00 97.69 73 LEU A O 1
ATOM 583 N N . VAL A 1 74 ? -2.613 -2.056 0.180 1.00 98.12 74 VAL A N 1
ATOM 584 C CA . VAL A 1 74 ? -3.408 -3.299 0.206 1.00 98.12 74 VAL A CA 1
ATOM 585 C C . VAL A 1 74 ? -2.966 -4.190 1.363 1.00 98.12 74 VAL A C 1
ATOM 587 O O . VAL A 1 74 ? -3.804 -4.614 2.154 1.00 98.12 74 VAL A O 1
ATOM 590 N N . GLU A 1 75 ? -1.663 -4.439 1.479 1.00 97.25 75 GLU A N 1
ATOM 591 C CA . GLU A 1 75 ? -1.094 -5.280 2.534 1.00 97.25 75 GLU A CA 1
ATOM 592 C C . GLU A 1 75 ? -1.378 -4.710 3.927 1.00 97.25 75 GLU A C 1
ATOM 594 O O . GLU A 1 75 ? -1.936 -5.413 4.768 1.00 97.25 75 GLU A O 1
ATOM 599 N N . ASN A 1 76 ? -1.127 -3.417 4.140 1.00 97.62 76 ASN A N 1
ATOM 600 C CA . ASN A 1 76 ? -1.308 -2.799 5.447 1.00 97.62 76 ASN A CA 1
ATOM 601 C C . ASN A 1 76 ? -2.765 -2.781 5.894 1.00 97.62 76 ASN A C 1
ATOM 603 O O . ASN A 1 76 ? -3.054 -3.086 7.048 1.00 97.62 76 ASN A O 1
ATOM 607 N N . VAL A 1 77 ? -3.705 -2.426 5.012 1.00 97.94 77 VAL A N 1
ATOM 608 C CA . VAL A 1 77 ? -5.126 -2.482 5.379 1.00 97.94 77 VAL A CA 1
ATOM 609 C C . VAL A 1 77 ? -5.539 -3.932 5.628 1.00 97.94 77 VAL A C 1
ATOM 611 O O . VAL A 1 77 ? -6.350 -4.190 6.519 1.00 97.94 77 VAL A O 1
ATOM 614 N N . ALA A 1 78 ? -4.978 -4.885 4.876 1.00 96.75 78 ALA A N 1
ATOM 615 C CA . ALA A 1 78 ? -5.312 -6.288 5.036 1.00 96.75 78 ALA A CA 1
ATOM 616 C C . ALA A 1 78 ? -4.815 -6.893 6.346 1.00 96.75 78 ALA A C 1
ATOM 618 O O . ALA A 1 78 ? -5.564 -7.621 6.990 1.00 96.75 78 ALA A O 1
ATOM 619 N N . ASN A 1 79 ? -3.603 -6.545 6.755 1.00 96.31 79 ASN A N 1
ATOM 620 C CA . ASN A 1 79 ? -3.009 -7.016 7.991 1.00 96.31 79 ASN A CA 1
ATOM 621 C C . ASN A 1 79 ? -3.565 -6.276 9.213 1.00 96.31 79 ASN A C 1
ATOM 623 O O . ASN A 1 79 ? -4.080 -6.891 10.141 1.00 96.31 79 ASN A O 1
ATOM 627 N N . GLN A 1 80 ? -3.567 -4.940 9.193 1.00 96.50 80 GLN A N 1
ATOM 628 C CA . GLN A 1 80 ? -3.919 -4.132 10.368 1.00 96.50 80 GLN A CA 1
ATOM 629 C C . GLN A 1 80 ? -5.394 -4.255 10.787 1.00 96.50 80 GLN A C 1
ATOM 631 O O . GLN A 1 80 ? -5.743 -3.831 11.887 1.00 96.50 80 GLN A O 1
ATOM 636 N N . ARG A 1 81 ? -6.274 -4.805 9.936 1.00 95.56 81 ARG A N 1
ATOM 637 C CA . ARG A 1 81 ? -7.688 -5.045 10.278 1.00 95.56 81 ARG A CA 1
ATOM 638 C C . ARG A 1 81 ? -7.891 -6.274 11.171 1.00 95.56 81 ARG A C 1
ATOM 640 O O . ARG A 1 81 ? -8.986 -6.442 11.709 1.00 95.56 81 ARG A O 1
ATOM 647 N N . LEU A 1 82 ? -6.900 -7.166 11.256 1.00 94.50 82 LEU A N 1
ATOM 648 C CA . LEU A 1 82 ? -7.024 -8.431 11.974 1.00 94.50 82 LEU A CA 1
ATOM 649 C C . LEU A 1 82 ? -7.065 -8.186 13.490 1.00 94.50 82 LEU A C 1
ATOM 651 O O . LEU A 1 82 ? -6.317 -7.341 13.983 1.00 94.50 82 LEU A O 1
ATOM 655 N N . PRO A 1 83 ? -7.884 -8.926 14.264 1.00 92.88 83 PRO A N 1
ATOM 656 C CA . PRO A 1 83 ? -7.994 -8.714 15.709 1.00 92.88 83 PRO A CA 1
ATOM 657 C C . PRO A 1 83 ? -6.650 -8.791 16.450 1.00 92.88 83 PRO A C 1
ATOM 659 O O . PRO A 1 83 ? -6.383 -7.948 17.307 1.00 92.88 83 PRO A O 1
ATOM 662 N N . GLY A 1 84 ? -5.795 -9.757 16.087 1.00 91.94 84 GLY A N 1
ATOM 663 C CA . GLY A 1 84 ? -4.450 -9.906 16.653 1.00 91.94 84 GLY A CA 1
ATOM 664 C C . GLY A 1 84 ? -3.558 -8.702 16.351 1.00 91.94 84 GLY A C 1
ATOM 665 O O . GLY A 1 84 ? -2.998 -8.104 17.268 1.00 91.94 84 GLY A O 1
ATOM 666 N N . SER A 1 85 ? -3.526 -8.265 15.090 1.00 94.00 85 SER A N 1
ATOM 667 C CA . SER A 1 85 ? -2.774 -7.079 14.666 1.00 94.00 85 SER A CA 1
ATOM 668 C C . SER A 1 85 ? -3.262 -5.803 15.350 1.00 94.00 85 SER A C 1
ATOM 670 O O . SER A 1 85 ? -2.447 -4.996 15.777 1.00 94.00 85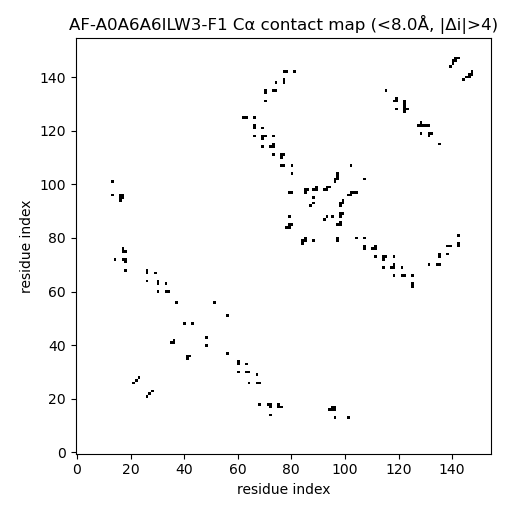 SER A O 1
ATOM 672 N N . ILE A 1 86 ? -4.576 -5.625 15.535 1.00 96.06 86 ILE A N 1
ATOM 673 C CA . ILE A 1 86 ? -5.129 -4.475 16.271 1.00 96.06 86 ILE A CA 1
ATOM 674 C C . ILE A 1 86 ? -4.665 -4.492 17.731 1.00 96.06 86 ILE A C 1
ATOM 676 O O . ILE A 1 86 ? -4.290 -3.446 18.266 1.00 96.06 86 ILE A O 1
ATOM 680 N N . LEU A 1 87 ? -4.685 -5.659 18.383 1.00 95.81 87 LEU A N 1
ATOM 681 C CA . LEU A 1 87 ? -4.231 -5.805 19.765 1.00 95.81 87 LEU A CA 1
ATOM 682 C C . LEU A 1 87 ? -2.736 -5.492 19.896 1.00 95.81 87 LEU A C 1
ATOM 684 O O . LEU A 1 87 ? -2.347 -4.740 20.792 1.00 95.81 87 LEU A O 1
ATOM 688 N N . GLU A 1 88 ? -1.907 -6.029 19.006 1.00 95.25 88 GLU A N 1
ATOM 689 C CA . GLU A 1 88 ? -0.469 -5.764 18.981 1.00 95.25 88 GLU A CA 1
ATOM 690 C C . GLU A 1 88 ? -0.178 -4.281 18.700 1.00 95.25 88 GLU A C 1
ATOM 692 O O . GLU A 1 88 ? 0.521 -3.607 19.467 1.00 95.25 88 GLU A O 1
ATOM 697 N N . ASP A 1 89 ? -0.777 -3.731 17.643 1.00 97.06 89 ASP A N 1
ATOM 698 C CA . ASP A 1 89 ? -0.576 -2.345 17.236 1.00 97.06 89 ASP A CA 1
ATOM 699 C C . ASP A 1 89 ? -1.125 -1.358 18.269 1.00 97.06 89 ASP A C 1
ATOM 701 O O . ASP A 1 89 ? -0.589 -0.261 18.389 1.00 97.06 89 ASP A O 1
ATOM 705 N N . SER A 1 90 ? -2.128 -1.719 19.076 1.00 97.00 90 SER A N 1
ATOM 706 C CA . SER A 1 90 ? -2.576 -0.862 20.184 1.00 97.00 90 SER A CA 1
ATOM 707 C C . SER A 1 90 ? -1.465 -0.569 21.200 1.00 97.00 90 SER A C 1
ATOM 709 O O . SER A 1 90 ? -1.479 0.486 21.834 1.00 97.00 90 SER A O 1
ATOM 711 N N . LYS A 1 91 ? -0.478 -1.467 21.315 1.00 97.31 91 LYS A N 1
ATOM 712 C CA . LYS A 1 91 ? 0.699 -1.309 22.176 1.00 97.31 91 LYS A CA 1
ATOM 713 C C . LYS A 1 91 ? 1.864 -0.683 21.411 1.00 97.31 91 LYS A C 1
ATOM 715 O O . LYS A 1 91 ? 2.447 0.296 21.868 1.00 97.31 91 LYS A O 1
ATOM 720 N N . ASN A 1 92 ? 2.184 -1.231 20.238 1.00 97.00 92 ASN A N 1
ATOM 721 C CA . ASN A 1 92 ? 3.399 -0.885 19.492 1.00 97.00 92 ASN A CA 1
ATOM 722 C C . ASN A 1 92 ? 3.234 0.365 18.617 1.00 97.00 92 ASN A C 1
ATOM 724 O O . ASN A 1 92 ? 4.178 1.136 18.428 1.00 97.00 92 ASN A O 1
ATOM 728 N N . LYS A 1 93 ? 2.046 0.546 18.033 1.00 96.56 93 LYS A N 1
ATOM 729 C CA . LYS A 1 93 ? 1.743 1.553 17.007 1.00 96.56 93 LYS A CA 1
ATOM 730 C C . LYS A 1 93 ? 0.334 2.148 17.190 1.00 96.56 93 LYS A C 1
ATOM 732 O O . LYS A 1 93 ? -0.450 2.146 16.236 1.00 96.56 93 LYS A O 1
ATOM 737 N N . PRO A 1 94 ? -0.009 2.716 18.367 1.00 97.19 94 PRO A N 1
ATOM 738 C CA . PRO A 1 94 ? -1.377 3.149 18.685 1.00 97.19 94 PRO A CA 1
ATOM 739 C C . PRO A 1 94 ? -1.937 4.229 17.746 1.00 97.19 94 PRO A C 1
ATOM 741 O O . PRO A 1 94 ? -3.143 4.440 17.689 1.00 97.19 94 PRO A O 1
ATOM 744 N N . TRP A 1 95 ? -1.076 4.910 16.984 1.00 97.25 95 TRP A N 1
ATOM 745 C CA . TRP A 1 95 ? -1.460 5.885 15.958 1.00 97.25 95 TRP A CA 1
ATOM 746 C C . TRP A 1 95 ? -1.959 5.258 14.646 1.00 97.25 95 TRP A C 1
ATOM 748 O O . TRP A 1 95 ? -2.373 6.002 13.754 1.00 97.25 95 TRP A O 1
ATOM 758 N N . ARG A 1 96 ? -1.878 3.930 14.466 1.00 97.75 96 ARG A N 1
ATOM 759 C CA . ARG A 1 96 ? -2.386 3.260 13.258 1.00 97.75 96 ARG A CA 1
ATOM 760 C C . ARG A 1 96 ? -3.908 3.425 13.140 1.00 97.75 96 ARG A C 1
ATOM 762 O O . ARG A 1 96 ? -4.585 3.598 14.160 1.00 97.75 96 ARG A O 1
ATOM 769 N N . PRO A 1 97 ? -4.477 3.384 11.921 1.00 98.12 97 PRO A N 1
ATOM 770 C CA . PRO A 1 97 ? -5.880 3.741 11.718 1.00 98.12 97 PRO A CA 1
ATOM 771 C C . PRO A 1 97 ? -6.894 2.896 12.501 1.00 98.12 97 PRO A C 1
ATOM 773 O O . PRO A 1 97 ? -7.854 3.461 13.023 1.00 98.12 97 PRO A O 1
ATOM 776 N N . PHE A 1 98 ? -6.675 1.582 12.635 1.00 97.81 98 PHE A N 1
ATOM 777 C CA . PHE A 1 98 ? -7.581 0.716 13.401 1.00 97.81 98 PHE A CA 1
ATOM 778 C C . PHE A 1 98 ? -7.442 0.898 14.926 1.00 97.81 98 PHE A C 1
ATOM 780 O O . PHE A 1 98 ? -8.455 1.201 15.560 1.00 97.81 98 PHE A O 1
ATOM 787 N N . PRO A 1 99 ? -6.239 0.825 15.547 1.00 97.50 99 PRO A N 1
ATOM 788 C CA . PRO A 1 99 ? -6.102 1.048 16.992 1.00 97.50 99 PRO A CA 1
ATOM 789 C C . PRO A 1 99 ? -6.552 2.437 17.457 1.00 97.50 99 PRO A C 1
ATOM 791 O O . PRO A 1 99 ? -7.184 2.569 18.505 1.00 97.50 99 PRO A O 1
ATOM 794 N N . SER A 1 100 ? -6.283 3.475 16.657 1.00 96.94 100 SER A N 1
ATOM 795 C CA . SER A 1 100 ? -6.707 4.853 16.950 1.00 96.94 100 SER A CA 1
ATOM 796 C C . SER A 1 100 ? -8.195 5.114 16.694 1.00 96.94 100 SER A C 1
ATOM 798 O O . SER A 1 100 ? -8.661 6.230 16.918 1.00 96.94 100 SER A O 1
ATOM 800 N N . LYS A 1 101 ? -8.948 4.105 16.228 1.00 96.44 101 LYS A N 1
ATOM 801 C CA . LYS A 1 101 ? -10.378 4.192 15.884 1.00 96.44 101 LYS A CA 1
ATOM 802 C C . LYS A 1 101 ? -10.693 5.220 14.793 1.00 96.44 101 LYS A C 1
ATOM 804 O O . LYS A 1 101 ? -11.820 5.695 14.692 1.00 96.44 101 LYS A O 1
ATOM 809 N N . ARG A 1 102 ? -9.706 5.552 13.960 1.00 96.06 102 ARG A N 1
ATOM 810 C CA . ARG A 1 102 ? -9.882 6.404 12.778 1.00 96.06 102 ARG A CA 1
ATOM 811 C C . ARG A 1 102 ? -10.587 5.664 11.639 1.00 96.06 102 ARG A C 1
ATOM 813 O O . ARG A 1 102 ? -11.156 6.300 10.759 1.00 96.06 102 ARG A O 1
ATOM 820 N N . VAL A 1 103 ? -10.488 4.336 11.635 1.00 96.81 103 VAL A N 1
ATOM 821 C CA . VAL A 1 103 ? -11.106 3.442 10.655 1.00 96.81 103 VAL A CA 1
ATOM 822 C C . VAL A 1 103 ? -11.802 2.308 11.398 1.00 96.81 103 VAL A C 1
ATOM 824 O O . VAL A 1 103 ? -11.198 1.628 12.227 1.00 96.81 103 VAL A O 1
ATOM 827 N N . THR A 1 104 ? -13.077 2.100 11.094 1.00 95.75 104 THR A N 1
ATOM 828 C CA . THR A 1 104 ? -13.867 0.956 11.558 1.00 95.75 104 THR A CA 1
ATOM 829 C C . THR A 1 104 ? -13.567 -0.293 10.729 1.00 95.75 104 THR A C 1
ATOM 831 O O . THR A 1 104 ? -13.096 -0.212 9.594 1.00 95.75 104 THR A O 1
ATOM 834 N N . SER A 1 105 ? -13.905 -1.480 11.241 1.00 92.31 105 SER A N 1
ATOM 835 C CA . SER A 1 105 ? -13.740 -2.736 10.490 1.00 92.31 105 SER A CA 1
ATOM 836 C C . SER A 1 105 ? -14.475 -2.719 9.142 1.00 92.31 105 SER A C 1
ATOM 838 O O . SER A 1 105 ? -13.949 -3.213 8.146 1.00 92.31 105 SER A O 1
ATOM 840 N 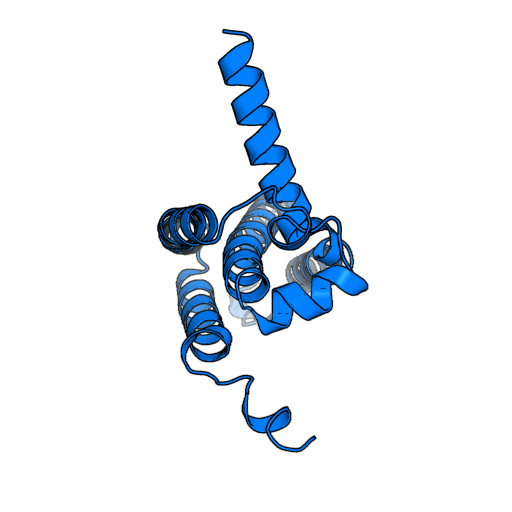N . ARG A 1 106 ? -15.664 -2.098 9.086 1.00 94.88 106 ARG A N 1
ATOM 841 C CA . ARG A 1 106 ? -16.448 -1.958 7.851 1.00 94.88 106 ARG A CA 1
ATOM 842 C C . ARG A 1 106 ? -15.757 -1.049 6.836 1.00 94.88 106 ARG A C 1
ATOM 844 O O . ARG A 1 106 ? -15.677 -1.401 5.664 1.00 94.88 106 ARG A O 1
ATOM 851 N N . GLU A 1 107 ? -15.240 0.093 7.276 1.00 95.56 107 GLU A N 1
ATOM 852 C CA . GLU A 1 107 ? -14.478 0.993 6.403 1.00 95.56 107 GLU A CA 1
ATOM 853 C C . GLU A 1 107 ? -13.189 0.325 5.913 1.00 95.56 107 GLU A C 1
ATOM 855 O O . GLU A 1 107 ? -12.846 0.454 4.744 1.00 95.56 107 GLU A O 1
ATOM 860 N N . GLY A 1 108 ? -12.515 -0.460 6.760 1.00 95.56 108 GLY A N 1
ATOM 861 C CA . GLY A 1 108 ? -11.364 -1.280 6.369 1.00 95.56 108 GLY A CA 1
ATOM 862 C C . GLY A 1 108 ? -11.667 -2.225 5.202 1.00 95.56 108 GLY A C 1
ATOM 863 O O . GLY A 1 108 ? -10.912 -2.283 4.232 1.00 95.56 108 GLY A O 1
ATOM 864 N N . GLN A 1 109 ? -12.811 -2.915 5.250 1.00 94.75 109 GLN A N 1
ATOM 865 C CA . GLN A 1 109 ? -13.276 -3.755 4.140 1.00 94.75 109 GLN A CA 1
ATOM 866 C C . GLN A 1 109 ? -13.549 -2.931 2.874 1.00 94.75 109 GLN A C 1
ATOM 868 O O . GLN A 1 109 ? -13.155 -3.334 1.782 1.00 94.75 109 GLN A O 1
ATOM 873 N N . GLN A 1 110 ? -14.174 -1.757 3.007 1.00 96.12 110 GLN A N 1
ATOM 874 C CA . GLN A 1 110 ? -14.418 -0.860 1.872 1.00 96.12 110 GLN A CA 1
ATOM 875 C C . GLN A 1 110 ? -13.116 -0.350 1.245 1.00 96.12 110 GLN A C 1
ATOM 877 O O . GLN A 1 110 ? -13.004 -0.328 0.020 1.00 96.12 110 GLN A O 1
ATOM 882 N N . TYR A 1 111 ? -12.114 -0.003 2.059 1.00 96.50 111 TYR A N 1
ATOM 883 C CA . TYR A 1 111 ? -10.791 0.361 1.562 1.00 96.50 111 TYR A CA 1
ATOM 884 C C . TYR A 1 111 ? -10.188 -0.770 0.733 1.00 96.50 111 TYR A C 1
ATOM 886 O O . TYR A 1 111 ? -9.695 -0.502 -0.352 1.00 96.50 111 TYR A O 1
ATOM 894 N N . LEU A 1 112 ? -10.274 -2.028 1.171 1.00 96.75 112 LEU A N 1
ATOM 895 C CA . LEU A 1 112 ? -9.732 -3.161 0.411 1.00 96.75 112 LEU A CA 1
ATOM 896 C C . LEU A 1 112 ? -10.466 -3.415 -0.902 1.00 96.75 112 LEU A C 1
ATOM 898 O O . LEU A 1 112 ? -9.815 -3.656 -1.916 1.00 96.75 112 LEU A O 1
ATOM 902 N N . LEU A 1 113 ? -11.797 -3.302 -0.905 1.00 96.62 113 LEU A N 1
ATOM 903 C CA . LEU A 1 113 ? -12.602 -3.423 -2.124 1.00 96.62 113 LEU A CA 1
ATOM 904 C C . LEU A 1 113 ? -12.211 -2.389 -3.188 1.00 96.62 113 LEU A C 1
ATOM 906 O O . LEU A 1 113 ? -12.360 -2.658 -4.376 1.00 96.62 113 LEU A O 1
ATOM 910 N N . ILE A 1 114 ? -11.698 -1.228 -2.775 1.00 97.12 114 ILE A N 1
ATOM 911 C CA . ILE A 1 114 ? -11.202 -0.179 -3.674 1.00 97.12 114 ILE A CA 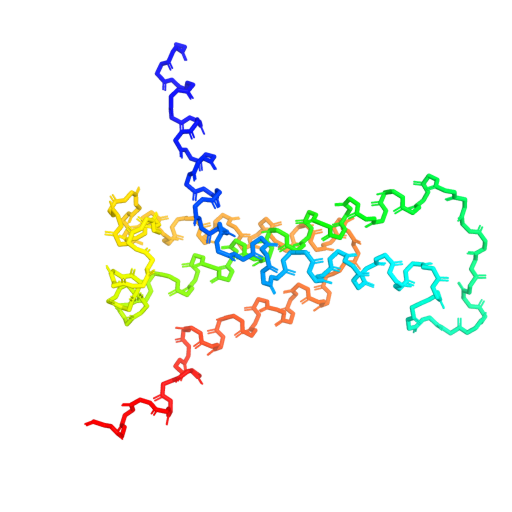1
ATOM 912 C C . ILE A 1 114 ? -9.713 -0.380 -3.993 1.00 97.12 114 ILE A C 1
ATOM 914 O O . ILE A 1 114 ? -9.304 -0.305 -5.149 1.00 97.12 114 ILE A O 1
ATOM 918 N N . LEU A 1 115 ? -8.885 -0.651 -2.985 1.00 97.50 115 LEU A N 1
ATOM 919 C CA . LEU A 1 115 ? -7.432 -0.734 -3.124 1.00 97.50 115 LEU A CA 1
ATOM 920 C C . LEU A 1 115 ? -6.992 -1.944 -3.952 1.00 97.50 115 LEU A C 1
ATOM 922 O O . LEU A 1 115 ? -6.047 -1.816 -4.724 1.00 97.50 115 LEU A O 1
ATOM 926 N N . LEU A 1 116 ? -7.675 -3.088 -3.850 1.00 97.75 116 LEU A N 1
ATOM 927 C CA . LEU A 1 116 ? -7.367 -4.278 -4.650 1.00 97.75 116 LEU A CA 1
ATOM 928 C C . LEU A 1 116 ? -7.468 -4.022 -6.164 1.00 97.75 116 LEU A C 1
ATOM 930 O O . LEU A 1 116 ? -6.463 -4.211 -6.855 1.00 97.75 116 LEU A O 1
ATOM 934 N N . PRO A 1 117 ? -8.605 -3.553 -6.720 1.00 98.00 117 PRO A N 1
ATOM 935 C CA . PRO A 1 117 ? -8.672 -3.232 -8.141 1.00 98.00 117 PRO A CA 1
ATOM 936 C C . PRO A 1 117 ? -7.723 -2.087 -8.513 1.00 98.00 117 PRO A C 1
ATOM 938 O O . PRO A 1 117 ? -7.101 -2.151 -9.572 1.00 98.00 117 PRO A O 1
ATOM 941 N N . CYS A 1 118 ? -7.525 -1.085 -7.646 1.00 97.69 118 CYS A N 1
ATOM 942 C CA . CYS A 1 118 ? -6.521 -0.044 -7.879 1.00 97.69 118 CYS A CA 1
ATOM 943 C C . CYS A 1 118 ? -5.100 -0.615 -8.002 1.00 97.69 118 CYS A C 1
ATOM 945 O O . CYS A 1 118 ? -4.351 -0.177 -8.876 1.00 97.69 118 CYS A O 1
ATOM 947 N N . ALA A 1 119 ? -4.730 -1.599 -7.181 1.00 98.12 119 ALA A N 1
ATOM 948 C CA . ALA A 1 119 ? -3.432 -2.260 -7.243 1.00 98.12 119 ALA A CA 1
ATOM 949 C C . ALA A 1 119 ? -3.279 -3.072 -8.531 1.00 98.12 119 ALA A C 1
ATOM 951 O O . ALA A 1 119 ? -2.257 -2.948 -9.205 1.00 98.12 119 ALA A O 1
ATOM 952 N N . LEU A 1 120 ? -4.303 -3.841 -8.915 1.00 98.25 120 LEU A N 1
ATOM 953 C CA . LEU A 1 120 ? -4.313 -4.615 -10.161 1.00 98.25 120 LEU A CA 1
ATOM 954 C C . LEU A 1 120 ? -4.168 -3.709 -11.389 1.00 98.25 120 LEU A C 1
ATOM 956 O O . LEU A 1 120 ? -3.299 -3.944 -12.229 1.00 98.25 120 LEU A O 1
ATOM 960 N N . VAL A 1 121 ? -4.955 -2.631 -11.460 1.00 98.25 121 VAL A N 1
ATOM 961 C CA . VAL A 1 121 ? -4.868 -1.639 -12.542 1.00 98.25 121 VAL A CA 1
ATOM 962 C C . VAL A 1 121 ? -3.500 -0.961 -12.549 1.00 98.25 121 VAL A C 1
ATOM 964 O O . VAL A 1 121 ? -2.872 -0.875 -13.600 1.00 98.25 121 VAL A O 1
ATOM 967 N N . THR A 1 122 ? -2.994 -0.536 -11.387 1.00 97.75 122 THR A N 1
ATOM 968 C CA . THR A 1 122 ? -1.644 0.040 -11.271 1.00 97.75 122 THR A CA 1
ATOM 969 C C . THR A 1 122 ? -0.589 -0.932 -11.790 1.00 97.75 122 THR A C 1
ATOM 971 O O . THR A 1 122 ? 0.260 -0.528 -12.578 1.00 97.75 122 THR A O 1
ATOM 974 N N . GLY A 1 123 ? -0.681 -2.214 -11.422 1.00 96.88 123 GLY A N 1
ATOM 975 C CA . GLY A 1 123 ? 0.188 -3.284 -11.912 1.00 96.88 123 GLY A CA 1
ATOM 976 C C . GLY A 1 123 ? 0.220 -3.363 -13.435 1.00 96.88 123 GLY A C 1
ATOM 977 O O . GLY A 1 123 ? 1.297 -3.348 -14.024 1.00 96.88 123 GLY A O 1
ATOM 978 N N . VAL A 1 124 ? -0.946 -3.346 -14.084 1.00 97.38 124 VAL A N 1
ATOM 979 C CA . VAL A 1 124 ? -1.036 -3.332 -15.553 1.00 97.38 124 VAL A CA 1
ATOM 980 C C . VAL A 1 124 ? -0.385 -2.083 -16.145 1.00 97.38 124 VAL A C 1
ATOM 982 O O . VAL A 1 124 ? 0.429 -2.191 -17.060 1.00 97.38 124 VAL A O 1
ATOM 985 N N . LEU A 1 125 ? -0.692 -0.900 -15.607 1.00 96.12 125 LEU A N 1
ATOM 986 C CA . LEU A 1 125 ? -0.202 0.376 -16.139 1.00 96.12 125 LEU A CA 1
ATOM 987 C C . LEU A 1 125 ? 1.320 0.541 -16.023 1.00 96.12 125 LEU A C 1
ATOM 989 O O . LEU A 1 125 ? 1.940 1.192 -16.868 1.00 96.12 125 LEU A O 1
ATOM 993 N N . VAL A 1 126 ? 1.934 -0.033 -14.987 1.00 92.06 126 VAL A N 1
ATOM 994 C CA . VAL A 1 126 ? 3.390 0.028 -14.783 1.00 92.06 126 VAL A CA 1
ATOM 995 C C . VAL A 1 126 ? 4.138 -1.175 -15.364 1.00 92.06 126 VAL A C 1
ATOM 997 O O . VAL A 1 126 ? 5.365 -1.160 -15.366 1.00 92.06 126 VAL A O 1
ATOM 1000 N N . GLY A 1 127 ? 3.425 -2.181 -15.887 1.00 90.69 127 GLY A N 1
ATOM 1001 C CA . GLY A 1 127 ? 4.011 -3.405 -16.442 1.00 90.69 127 GLY A CA 1
ATOM 1002 C C . GLY A 1 127 ? 4.416 -4.454 -15.398 1.00 90.69 127 GLY A C 1
ATOM 1003 O O . GLY A 1 127 ? 5.234 -5.311 -15.705 1.00 90.69 127 GLY A O 1
ATOM 1004 N N . ALA A 1 128 ? 3.850 -4.395 -14.190 1.00 93.62 128 ALA A N 1
ATOM 1005 C CA . ALA A 1 128 ? 4.127 -5.284 -13.056 1.00 93.62 128 ALA A CA 1
ATOM 1006 C C . ALA A 1 128 ? 2.936 -6.206 -12.710 1.00 93.62 128 ALA A C 1
ATOM 1008 O O . ALA A 1 128 ? 2.672 -6.512 -11.547 1.00 93.62 128 ALA A O 1
ATOM 1009 N N . SER A 1 129 ? 2.133 -6.606 -13.703 1.00 95.50 129 SER A N 1
ATOM 1010 C CA . SER A 1 129 ? 0.902 -7.378 -13.470 1.00 95.50 129 SER A CA 1
ATOM 1011 C C . SER A 1 129 ? 1.152 -8.724 -12.788 1.00 95.50 129 SER A C 1
ATOM 1013 O O . SER A 1 129 ? 0.356 -9.145 -11.950 1.00 95.50 129 SER A O 1
ATOM 1015 N N . ARG A 1 130 ? 2.230 -9.431 -13.155 1.00 95.12 130 ARG A N 1
ATOM 1016 C CA . ARG A 1 130 ? 2.531 -10.770 -12.613 1.00 95.12 130 ARG A CA 1
ATOM 1017 C C . ARG A 1 130 ? 2.912 -10.667 -11.141 1.00 95.12 130 ARG A C 1
ATOM 1019 O O . ARG A 1 130 ? 2.427 -11.440 -10.317 1.00 95.12 130 ARG A O 1
ATOM 1026 N N . GLU A 1 131 ? 3.721 -9.669 -10.829 1.00 94.12 131 GLU A N 1
ATOM 1027 C CA . GLU A 1 131 ? 4.188 -9.315 -9.500 1.00 94.12 131 GLU A CA 1
ATOM 1028 C C . GLU A 1 131 ? 3.002 -8.889 -8.634 1.00 94.12 131 GLU A C 1
ATOM 1030 O O . GLU A 1 131 ? 2.833 -9.426 -7.544 1.00 94.12 131 GLU A O 1
ATOM 1035 N N . THR A 1 132 ? 2.118 -8.014 -9.139 1.00 97.50 132 THR A N 1
ATOM 1036 C CA . THR A 1 132 ? 0.910 -7.600 -8.409 1.00 97.50 132 THR A CA 1
ATOM 1037 C C . THR A 1 132 ? -0.004 -8.782 -8.102 1.00 97.50 132 THR A C 1
ATOM 1039 O O . THR A 1 132 ? -0.437 -8.925 -6.963 1.00 97.50 132 THR A O 1
ATOM 1042 N N . ASN A 1 133 ? -0.309 -9.634 -9.087 1.00 97.31 133 ASN A N 1
ATOM 1043 C CA . ASN A 1 133 ? -1.186 -10.792 -8.878 1.00 97.31 133 ASN A CA 1
ATOM 1044 C C . ASN A 1 133 ? -0.608 -11.748 -7.829 1.00 97.31 133 ASN A C 1
ATOM 1046 O O . ASN A 1 133 ? -1.324 -12.194 -6.934 1.00 97.31 133 ASN A O 1
ATOM 1050 N N . THR A 1 134 ? 0.697 -12.019 -7.918 1.00 97.06 134 THR A N 1
ATOM 1051 C CA . THR A 1 134 ? 1.407 -12.866 -6.951 1.00 97.06 134 THR A CA 1
ATOM 1052 C C . THR A 1 134 ? 1.367 -12.244 -5.560 1.00 97.06 134 THR A C 1
ATOM 1054 O O . THR A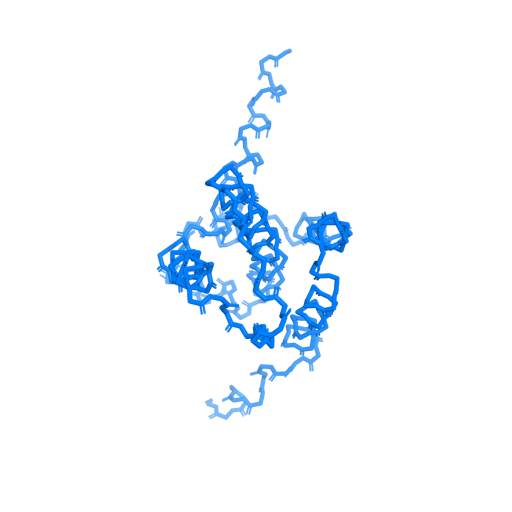 1 134 ? 1.021 -12.915 -4.594 1.00 97.06 134 THR A O 1
ATOM 1057 N N . PHE A 1 135 ? 1.657 -10.947 -5.454 1.00 96.06 135 PHE A N 1
ATOM 1058 C CA . PHE A 1 135 ? 1.635 -10.218 -4.191 1.00 96.06 135 PHE A CA 1
ATOM 1059 C C . PHE A 1 135 ? 0.247 -10.238 -3.542 1.00 96.06 135 PHE A C 1
ATOM 1061 O O . PHE A 1 135 ? 0.125 -10.588 -2.374 1.00 96.06 135 PHE A O 1
ATOM 1068 N N . VAL A 1 136 ? -0.809 -9.929 -4.300 1.00 96.94 136 VAL A N 1
ATOM 1069 C CA . VAL A 1 136 ? -2.195 -9.962 -3.806 1.00 96.94 136 VAL A CA 1
ATOM 1070 C C . VAL A 1 136 ? -2.577 -11.362 -3.324 1.00 96.94 136 VAL A C 1
ATOM 1072 O O . VAL A 1 136 ? -3.166 -11.490 -2.252 1.00 96.94 136 VAL A O 1
ATOM 1075 N N . ALA A 1 137 ? -2.208 -12.408 -4.071 1.00 96.12 137 ALA A N 1
ATOM 1076 C CA . ALA A 1 137 ? -2.453 -13.786 -3.660 1.00 96.12 137 ALA A CA 1
ATOM 1077 C C . ALA A 1 137 ? -1.743 -14.118 -2.339 1.00 96.12 137 ALA A C 1
ATOM 1079 O O . ALA A 1 137 ? -2.369 -14.671 -1.440 1.00 96.12 137 ALA A O 1
ATOM 1080 N N . LEU A 1 138 ? -0.475 -13.724 -2.184 1.00 95.38 138 LEU A N 1
ATOM 1081 C CA . LEU A 1 138 ? 0.285 -13.939 -0.950 1.00 95.38 138 LEU A CA 1
ATOM 1082 C C . LEU A 1 138 ? -0.295 -13.164 0.239 1.00 95.38 138 LEU A C 1
ATOM 1084 O O . LEU A 1 138 ? -0.409 -13.727 1.324 1.00 95.38 138 LEU A O 1
ATOM 1088 N N . VAL A 1 139 ? -0.706 -11.906 0.044 1.00 95.44 139 VAL A N 1
ATOM 1089 C CA . VAL A 1 139 ? -1.364 -11.102 1.090 1.00 95.44 139 VAL A CA 1
ATOM 1090 C C . VAL A 1 139 ? -2.651 -11.776 1.556 1.00 95.44 139 VAL A C 1
ATOM 1092 O O . VAL A 1 139 ? -2.893 -11.858 2.759 1.00 95.44 139 VAL A O 1
ATOM 1095 N N . TRP A 1 140 ? -3.461 -12.277 0.623 1.00 93.88 140 TRP A N 1
ATOM 1096 C CA . TRP A 1 140 ? -4.685 -13.002 0.949 1.00 93.88 140 TRP A CA 1
ATOM 1097 C C . TRP A 1 140 ? -4.388 -14.325 1.668 1.00 93.88 140 TRP A C 1
ATOM 1099 O O . TRP A 1 140 ? -4.947 -14.587 2.728 1.00 93.88 140 TRP A O 1
ATOM 1109 N N . MET A 1 141 ? -3.447 -15.128 1.162 1.00 92.94 141 MET A N 1
ATOM 1110 C CA . MET A 1 141 ? -3.038 -16.378 1.813 1.00 92.94 141 MET A CA 1
ATOM 1111 C C . MET A 1 141 ? -2.534 -16.153 3.245 1.00 92.94 141 MET A C 1
ATOM 1113 O O . MET A 1 141 ? -2.876 -16.915 4.146 1.00 92.94 141 MET A O 1
ATOM 1117 N N . TYR A 1 142 ? -1.740 -15.105 3.466 1.00 90.38 142 TYR A N 1
ATOM 1118 C CA . TYR A 1 142 ? -1.177 -14.800 4.778 1.00 90.38 142 TYR A CA 1
ATOM 1119 C C . TYR A 1 142 ? -2.243 -14.332 5.779 1.00 90.38 142 TYR A C 1
ATOM 1121 O O . TYR A 1 142 ? -2.265 -14.820 6.906 1.00 90.38 142 TYR A O 1
ATOM 1129 N N . ASN A 1 143 ? -3.129 -13.411 5.373 1.00 92.06 143 ASN A N 1
ATOM 1130 C CA . ASN A 1 143 ? -4.050 -12.731 6.294 1.00 92.06 143 ASN A CA 1
ATOM 1131 C C . ASN A 1 143 ? -5.437 -13.383 6.407 1.00 92.06 143 ASN A C 1
ATOM 1133 O O . ASN A 1 143 ? -6.080 -13.245 7.443 1.00 92.06 143 ASN A O 1
ATOM 1137 N N . ASP A 1 144 ? -5.930 -14.037 5.354 1.00 88.88 144 ASP A N 1
ATOM 1138 C CA . ASP A 1 144 ? -7.310 -14.541 5.283 1.00 88.88 144 ASP A CA 1
ATOM 1139 C C . ASP A 1 144 ? -7.406 -16.071 5.328 1.00 88.88 144 ASP A C 1
ATOM 1141 O O . ASP A 1 144 ? -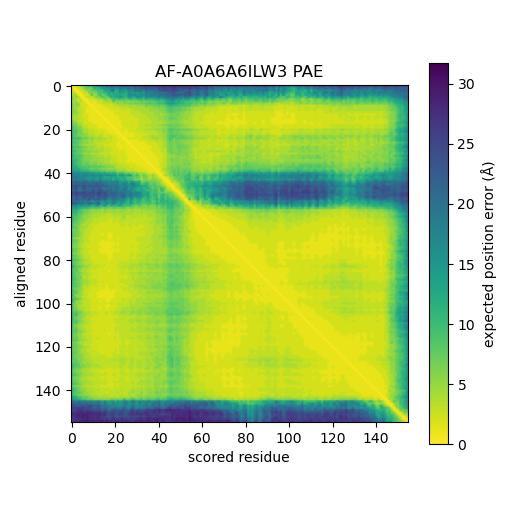8.446 -16.601 5.710 1.00 88.88 144 ASP A O 1
ATOM 1145 N N . LEU A 1 145 ? -6.339 -16.785 4.952 1.00 86.62 145 LEU A N 1
ATOM 1146 C CA . LEU A 1 145 ? -6.273 -18.252 5.028 1.00 86.62 145 LEU A CA 1
ATOM 1147 C C . LEU A 1 145 ? -5.475 -18.759 6.233 1.00 86.62 145 LEU A C 1
ATOM 1149 O O . LEU A 1 145 ? -5.062 -19.917 6.249 1.00 86.62 145 LEU A O 1
ATOM 1153 N N . ASP A 1 146 ? -5.246 -17.905 7.230 1.00 73.62 146 ASP A N 1
ATOM 1154 C CA . ASP A 1 146 ? -4.527 -18.273 8.452 1.00 73.62 146 ASP A CA 1
ATOM 1155 C C . ASP A 1 146 ? -3.084 -18.755 8.221 1.00 73.62 146 ASP A C 1
ATOM 1157 O O . ASP A 1 146 ? -2.490 -19.405 9.081 1.00 73.62 146 ASP A O 1
ATOM 1161 N N . GLY A 1 147 ? -2.468 -18.391 7.088 1.00 61.44 147 GLY A N 1
ATOM 1162 C CA . GLY A 1 147 ? -1.073 -18.729 6.788 1.00 61.44 147 GLY A CA 1
ATOM 1163 C C . GLY A 1 147 ? -0.070 -18.204 7.827 1.00 61.44 147 GLY A C 1
ATOM 1164 O O . GLY A 1 147 ? 1.046 -18.713 7.911 1.00 61.44 147 GLY A O 1
ATOM 1165 N N . ALA A 1 148 ? -0.465 -17.216 8.636 1.00 61.06 148 ALA A N 1
ATOM 1166 C CA . ALA A 1 148 ? 0.310 -16.684 9.754 1.00 61.06 148 ALA A CA 1
ATOM 1167 C C . ALA A 1 148 ? 0.105 -17.436 11.092 1.00 61.06 148 ALA A C 1
ATOM 1169 O O . ALA A 1 148 ? 0.951 -17.340 11.978 1.00 61.06 148 ALA A O 1
ATOM 1170 N N . ASN A 1 149 ? -0.985 -18.194 11.263 1.00 59.56 149 ASN A N 1
ATOM 1171 C CA . ASN A 1 149 ? -1.448 -18.650 12.584 1.00 59.56 149 ASN A CA 1
ATOM 1172 C C . ASN A 1 149 ? -0.827 -19.962 13.083 1.00 59.56 149 ASN A C 1
ATOM 1174 O O . ASN A 1 149 ? -1.042 -20.353 14.231 1.00 59.56 149 ASN A O 1
ATOM 1178 N N . THR A 1 150 ? 0.009 -20.633 12.288 1.00 54.00 150 THR A N 1
ATOM 1179 C CA . THR A 1 150 ? 0.691 -21.860 12.738 1.00 54.00 150 THR A CA 1
ATOM 1180 C C . THR A 1 150 ? 1.776 -21.636 13.800 1.00 54.00 150 THR A C 1
ATOM 1182 O O . THR A 1 150 ? 2.256 -22.614 14.373 1.00 54.00 150 THR A O 1
ATOM 1185 N N . SER A 1 151 ? 2.172 -20.390 14.093 1.00 51.03 151 SER A N 1
ATOM 1186 C CA . SER A 1 151 ? 3.185 -20.085 15.118 1.00 51.03 151 SER A CA 1
ATOM 1187 C C . SER A 1 151 ? 2.632 -19.632 16.473 1.00 51.03 151 SER A C 1
ATOM 1189 O O . SER A 1 151 ? 3.364 -19.733 17.454 1.00 51.03 151 SER A O 1
ATOM 1191 N N . GLU A 1 152 ? 1.378 -19.176 16.567 1.00 51.62 152 GLU A N 1
ATOM 1192 C CA . GLU A 1 152 ? 0.834 -18.611 17.819 1.00 51.62 152 GLU A CA 1
ATOM 1193 C C . GLU A 1 152 ? -0.100 -19.550 18.592 1.00 51.62 152 GLU A C 1
ATOM 1195 O O . GLU A 1 152 ? -0.351 -19.328 19.771 1.00 51.62 152 GLU A O 1
ATOM 1200 N N . SER A 1 153 ? -0.542 -20.671 18.014 1.00 45.22 153 SER A N 1
ATOM 1201 C CA . SER A 1 153 ? -1.366 -21.660 18.732 1.00 45.22 153 SER A CA 1
ATOM 1202 C C . SER A 1 153 ? -0.574 -22.541 19.723 1.00 45.22 153 SER A C 1
ATOM 1204 O O . SER A 1 153 ? -1.035 -23.621 20.097 1.00 45.22 153 SER A O 1
ATOM 1206 N N . ARG A 1 154 ? 0.651 -22.142 20.091 1.00 41.50 154 ARG A N 1
ATOM 1207 C CA . ARG A 1 154 ? 1.528 -22.831 21.054 1.00 41.50 154 ARG A CA 1
ATOM 1208 C C . ARG A 1 154 ? 2.144 -21.854 22.061 1.00 41.50 154 ARG A C 1
ATOM 1210 O O . ARG A 1 154 ? 3.349 -21.913 22.285 1.00 41.50 154 ARG A O 1
ATOM 1217 N N . GLN A 1 155 ? 1.356 -20.964 22.651 1.00 38.94 155 GLN A N 1
ATOM 1218 C CA . GLN A 1 155 ? 1.687 -20.281 23.911 1.00 38.94 155 GLN A CA 1
ATOM 1219 C C . GLN A 1 155 ? 0.409 -20.118 24.730 1.00 38.94 155 GLN A C 1
ATOM 1221 O O . GLN A 1 155 ? 0.525 -20.150 25.973 1.00 38.94 155 GLN A O 1
#

Mean predicted aligned error: 6.58 Å

Sequence (155 aa):
MALQQTEKLHHLYTLY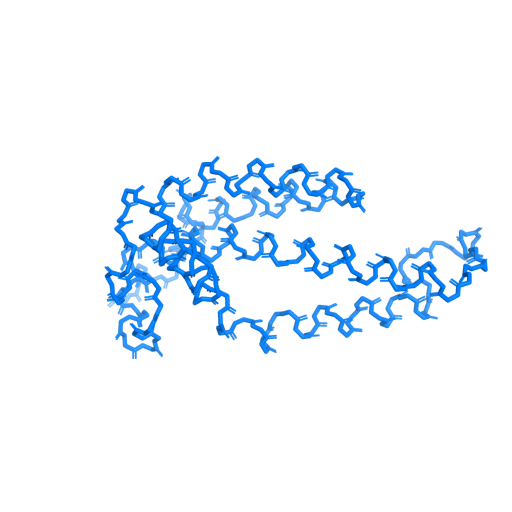LFTKSDIKTVIFPQIVFAISSAFTGGFRAPDEIRDQGQGFAFAALAKAALWVWVTLLVENVANQRLPGSILEDSKNKPWRPFPSKRVTSREGQQYLLILLPCALVTGVLVGASRETNTFVALVWMYNDLDGANTSESRQ

Foldseek 3Di:
DVVVVVVVVLVVVLLCLLCVVVVVVPLVVQLVLLLVCVVVVNPDDPVPDDPDDPVVSVVLSVLSSVLSSLLSSLLSLLACLDPVNLVVCVPVPCSHCVNVVSADSVNSVVSNVVSLVVNCVSCVVSVNNVVSVVSNVVSCCVRPVVVVVPPPVPD

Solvent-accessible surface area (backbone atoms only — not comparable to full-atom values): 8684 Å² total; per-residue (Å²): 113,70,68,63,50,54,52,51,53,49,53,54,50,46,57,46,40,58,44,57,79,37,48,72,73,44,51,47,56,51,50,54,51,51,50,51,30,66,76,68,54,49,93,57,57,85,91,68,69,67,94,69,58,72,72,55,55,55,54,51,51,53,43,51,53,53,46,52,52,43,47,48,50,40,45,38,50,57,47,45,69,36,73,67,43,28,58,52,29,47,73,79,41,39,77,29,37,51,52,56,64,77,38,52,74,69,55,44,53,53,49,44,70,51,36,50,58,52,30,51,52,44,15,54,76,66,72,38,43,69,60,40,54,52,48,54,50,50,48,45,42,40,63,75,66,52,65,64,51,84,74,65,84,77,123

pLDDT: mean 87.11, std 13.56, range [38.94, 98.25]

Nearest PDB structures (foldseek):
  8j8j-assembly1_B  TM=7.730E-01  e=2.039E-01  Mycobacterium tuberculosis H37Rv
  8j8k-assembly1_A  TM=6.464E-01  e=4.127E+00  Mycobacterium tuberculosis H37Rv
  5hv9-assembly1_A  TM=2.678E-01  e=2.782E+00  Homo sapiens

Secondary structure (DSSP, 8-state):
-HHHHHHHHHHHHHHHHHHTTHIIIIIHHHHHHHHHHHHH-TT--GGG-----HHHHHHHHHHHHHHHHHHHHHHHHHHHTSHHHHHHHHHH-TTSTTTTTSS-HHHHHHHHHHHHHHHHHHHHHHT-HHHHHHHHHHHHHHHHS-TTGGGTTT-

Organism: NCBI:txid390896